Protein AF-A0A0K2XN91-F1 (afdb_monomer)

Solvent-accessible surface area (backbone atoms only — not comparable to full-atom values): 5192 Å² total; per-residue (Å²): 133,63,64,68,62,37,51,51,42,26,52,52,43,39,64,70,49,63,85,46,100,60,54,76,64,58,43,49,53,52,18,52,54,48,22,52,50,51,53,52,51,53,52,50,54,51,50,55,53,50,52,54,51,47,54,54,49,53,52,51,51,51,51,53,50,53,53,51,53,52,53,52,53,51,53,53,49,54,53,50,51,52,53,52,51,54,49,51,54,51,56,65,74,73,111

Sequence (95 aa):
MNFNRFIRNFLGLREALQTQNFSSKELNDLCMQGAIKYEKLYLQELQINLEQAKLSLENAQLKAKLEIDAINAKHQLEATEAQMLNTLIRCESTC

Structure (mmCIF, N/CA/C/O backbone):
data_AF-A0A0K2XN91-F1
#
_entry.id   AF-A0A0K2XN91-F1
#
loop_
_atom_site.group_PDB
_atom_site.id
_atom_site.type_symbol
_atom_site.label_atom_id
_atom_site.label_alt_id
_atom_site.label_comp_id
_atom_site.label_asym_id
_atom_site.label_entity_id
_atom_site.label_seq_id
_atom_site.pdbx_PDB_ins_code
_atom_site.Cartn_x
_atom_site.Cartn_y
_atom_site.Cartn_z
_atom_site.occupancy
_atom_site.B_iso_or_equiv
_atom_site.auth_seq_id
_atom_site.auth_comp_id
_atom_site.auth_asym_id
_atom_site.auth_atom_id
_atom_site.pdbx_PDB_model_num
ATOM 1 N N . MET A 1 1 ? -10.588 9.353 9.276 1.00 74.94 1 MET A N 1
ATOM 2 C CA . MET A 1 1 ? -11.287 8.341 10.093 1.00 74.94 1 MET A CA 1
ATOM 3 C C . MET A 1 1 ? -12.490 7.845 9.313 1.00 74.94 1 MET A C 1
ATOM 5 O O . MET A 1 1 ? -13.270 8.674 8.855 1.00 74.94 1 MET A O 1
ATOM 9 N N . ASN A 1 2 ? -12.618 6.535 9.094 1.00 92.19 2 ASN A N 1
ATOM 10 C CA . ASN A 1 2 ? -13.805 5.981 8.433 1.00 92.19 2 ASN A CA 1
ATOM 11 C C . ASN A 1 2 ? -14.884 5.688 9.486 1.00 92.19 2 ASN A C 1
ATOM 13 O O . ASN A 1 2 ? -14.755 4.740 10.260 1.00 92.19 2 ASN A O 1
ATOM 17 N N . PHE A 1 3 ? -15.945 6.497 9.504 1.00 93.38 3 PHE A N 1
ATOM 18 C CA . PHE A 1 3 ? -17.011 6.378 10.502 1.00 93.38 3 PHE A CA 1
ATOM 19 C C . PHE A 1 3 ? -17.751 5.037 10.441 1.00 93.38 3 PHE A C 1
ATOM 21 O O . PHE A 1 3 ? -18.063 4.482 11.487 1.00 93.38 3 PHE A O 1
ATOM 28 N N . ASN A 1 4 ? -17.961 4.464 9.254 1.00 95.62 4 ASN A N 1
ATOM 29 C CA . ASN A 1 4 ? -18.650 3.178 9.118 1.00 95.62 4 ASN A CA 1
ATOM 30 C C . ASN A 1 4 ? -17.841 2.030 9.733 1.00 95.62 4 ASN A C 1
ATOM 32 O O . ASN A 1 4 ? -18.380 1.233 10.500 1.00 95.62 4 ASN A O 1
ATOM 36 N N . ARG A 1 5 ? -16.532 1.965 9.451 1.00 94.81 5 ARG A N 1
ATOM 37 C CA . ARG A 1 5 ? -15.638 0.975 10.075 1.00 94.81 5 ARG A CA 1
ATOM 38 C C . ARG A 1 5 ? -15.572 1.174 11.583 1.00 94.81 5 ARG A C 1
ATOM 40 O O . ARG A 1 5 ? -15.658 0.205 12.329 1.00 94.81 5 ARG A O 1
ATOM 47 N N . PHE A 1 6 ? -15.448 2.423 12.022 1.00 97.12 6 PHE A N 1
ATOM 48 C CA . PHE A 1 6 ? -15.409 2.747 13.439 1.00 97.12 6 PHE A CA 1
ATOM 49 C C . PHE A 1 6 ? -16.669 2.274 14.175 1.00 97.12 6 PHE A C 1
ATOM 51 O O . PHE A 1 6 ? -16.559 1.558 15.168 1.00 97.12 6 PHE A O 1
ATOM 58 N N . ILE A 1 7 ? -17.856 2.617 13.660 1.00 97.31 7 ILE A N 1
ATOM 59 C CA . ILE A 1 7 ? -19.145 2.210 14.234 1.00 97.31 7 ILE A CA 1
ATOM 60 C C . ILE A 1 7 ? -19.256 0.685 14.257 1.00 97.31 7 ILE A C 1
ATOM 62 O O . ILE A 1 7 ? -19.646 0.121 15.275 1.00 97.31 7 ILE A O 1
ATOM 66 N N . ARG A 1 8 ? -18.856 0.003 13.177 1.00 97.81 8 ARG A N 1
ATOM 67 C CA . ARG A 1 8 ? -18.868 -1.464 13.119 1.00 97.81 8 ARG A CA 1
ATOM 68 C C . ARG A 1 8 ? -17.983 -2.088 14.198 1.00 97.81 8 ARG A C 1
ATOM 70 O O . ARG A 1 8 ? -18.423 -3.008 14.878 1.00 97.81 8 ARG A O 1
ATOM 77 N N . ASN A 1 9 ? -16.772 -1.564 14.384 1.00 97.62 9 ASN A N 1
ATOM 78 C CA . ASN A 1 9 ? -15.850 -2.042 15.414 1.00 97.62 9 ASN A CA 1
ATOM 79 C C . ASN A 1 9 ? -16.386 -1.766 16.824 1.00 97.62 9 ASN A C 1
ATOM 81 O O . ASN A 1 9 ? -16.303 -2.634 17.686 1.00 97.62 9 ASN A O 1
ATOM 85 N N . PHE A 1 10 ? -16.969 -0.585 17.054 1.00 97.75 10 PHE A N 1
ATOM 86 C CA . PHE A 1 10 ? -17.592 -0.242 18.331 1.00 97.75 10 PHE A CA 1
ATOM 87 C C . PHE A 1 10 ? -18.749 -1.189 18.668 1.00 97.75 10 PHE A C 1
ATOM 89 O O . PHE A 1 10 ? -18.790 -1.738 19.767 1.00 97.75 10 PHE A O 1
ATOM 96 N N . LEU A 1 11 ? -19.673 -1.402 17.726 1.00 97.19 11 LEU A N 1
ATOM 97 C CA . LEU A 1 11 ? -20.830 -2.273 17.929 1.00 97.19 11 LEU A CA 1
ATOM 98 C C . LEU A 1 11 ? -20.413 -3.734 18.119 1.00 97.19 11 LEU A C 1
ATOM 100 O O . LEU A 1 11 ? -20.925 -4.377 19.027 1.00 97.19 11 LEU A O 1
ATOM 104 N N . GLY A 1 12 ? -19.446 -4.226 17.339 1.00 96.69 12 GLY A N 1
ATOM 105 C CA . GLY A 1 12 ? -18.930 -5.589 17.492 1.00 96.69 12 GLY A CA 1
ATOM 106 C C . GLY A 1 12 ? -18.235 -5.817 18.838 1.00 96.69 12 GLY A C 1
ATOM 107 O O . GLY A 1 12 ? -18.458 -6.837 19.483 1.00 96.69 12 GLY A O 1
ATOM 108 N N . LEU A 1 13 ? -17.444 -4.847 19.313 1.00 96.88 13 LEU A N 1
ATOM 109 C CA . LEU A 1 13 ? -16.857 -4.898 20.657 1.00 96.88 13 LEU A CA 1
ATOM 110 C C . LEU A 1 13 ? -17.934 -4.895 21.739 1.00 96.88 13 LEU A C 1
ATOM 112 O O . LEU A 1 13 ? -17.840 -5.651 22.703 1.00 96.88 13 LEU A O 1
ATOM 116 N N . ARG A 1 14 ? -18.963 -4.061 21.572 1.00 96.19 14 ARG A N 1
ATOM 117 C CA . ARG A 1 14 ? -20.062 -3.974 22.527 1.00 96.19 14 ARG A CA 1
ATOM 118 C C . ARG A 1 14 ? -20.827 -5.284 22.600 1.00 96.19 14 ARG A C 1
ATOM 120 O O . ARG A 1 14 ? -21.055 -5.761 23.701 1.00 96.19 14 ARG A O 1
ATOM 127 N N . GLU A 1 15 ? -21.159 -5.877 21.460 1.00 95.38 15 GLU A N 1
ATOM 128 C CA . GLU A 1 15 ? -21.812 -7.185 21.382 1.00 95.38 15 GLU A CA 1
ATOM 129 C C . GLU A 1 15 ? -20.974 -8.276 22.068 1.00 95.38 15 GLU A C 1
ATOM 131 O O . GLU A 1 15 ? -21.497 -9.030 22.886 1.00 95.38 15 GLU A O 1
ATOM 136 N N . ALA A 1 16 ? -19.660 -8.303 21.825 1.00 93.75 16 ALA A N 1
ATOM 137 C CA . ALA A 1 16 ? -18.757 -9.288 22.419 1.00 93.75 16 ALA A CA 1
ATOM 138 C C . ALA A 1 16 ? -18.548 -9.112 23.936 1.00 93.75 16 ALA A C 1
ATOM 140 O O . ALA A 1 16 ? -18.325 -10.089 24.649 1.00 93.75 16 ALA A O 1
ATOM 141 N N . LEU A 1 17 ? -18.584 -7.875 24.440 1.00 93.00 17 LEU A N 1
ATOM 142 C CA . LEU A 1 17 ? -18.327 -7.559 25.850 1.00 93.00 17 LEU A CA 1
ATOM 143 C C . LEU A 1 17 ? -19.602 -7.456 26.695 1.00 93.00 17 LEU A C 1
ATOM 145 O O . LEU A 1 17 ? -19.516 -7.487 27.920 1.00 93.00 17 LEU A O 1
ATOM 149 N N . GLN A 1 18 ? -20.780 -7.364 26.075 1.00 87.25 18 GLN A N 1
ATOM 150 C CA . GLN A 1 18 ? -22.063 -7.222 26.772 1.00 87.25 18 GLN A CA 1
ATOM 151 C C . GLN A 1 18 ?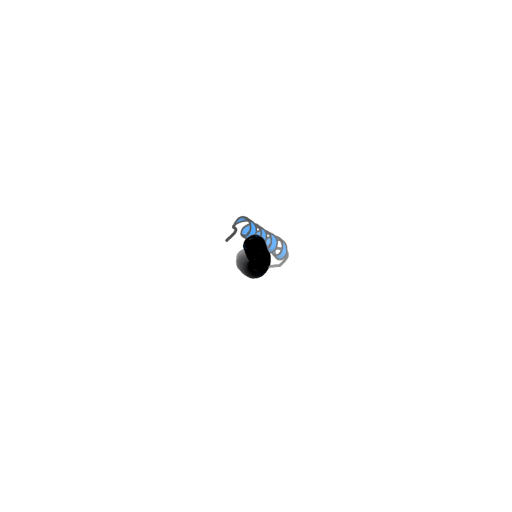 -22.429 -8.445 27.631 1.00 87.25 18 GLN A C 1
ATOM 153 O O . GLN A 1 18 ? -23.247 -8.325 28.538 1.00 87.25 18 GLN A O 1
ATOM 158 N N . THR A 1 19 ? -21.816 -9.608 27.395 1.00 81.00 19 THR A N 1
ATOM 159 C CA . THR A 1 19 ? -21.992 -10.803 28.241 1.00 81.00 19 THR A CA 1
ATOM 160 C C . THR A 1 19 ? -21.218 -10.733 29.557 1.00 81.00 19 THR A C 1
ATOM 162 O O . THR A 1 19 ? -21.344 -11.626 30.392 1.00 81.00 19 THR A O 1
ATOM 165 N N . GLN A 1 20 ? -20.388 -9.708 29.743 1.00 77.56 20 GLN A N 1
ATOM 166 C CA . GLN A 1 20 ? -19.650 -9.476 30.975 1.00 77.56 20 GLN A CA 1
ATOM 167 C C . GLN A 1 20 ? -20.406 -8.468 31.851 1.00 77.56 20 GLN A C 1
ATOM 169 O O . GLN A 1 20 ? -21.056 -7.561 31.337 1.00 77.56 20 GLN A O 1
ATOM 174 N N . ASN A 1 21 ? -20.317 -8.617 33.177 1.00 88.25 21 ASN A N 1
ATOM 175 C CA . ASN A 1 21 ? -21.018 -7.790 34.174 1.00 88.25 21 ASN A CA 1
ATOM 176 C C . ASN A 1 21 ? -20.454 -6.351 34.282 1.00 88.25 21 ASN A C 1
ATOM 178 O O . ASN A 1 21 ? -20.162 -5.873 35.376 1.00 88.25 21 ASN A O 1
ATOM 182 N N . PHE A 1 22 ? -20.272 -5.659 33.159 1.00 91.19 22 PHE A N 1
ATOM 183 C CA . PHE A 1 22 ? -19.899 -4.248 33.118 1.00 91.19 22 PHE A CA 1
ATOM 184 C C . PHE A 1 22 ? -21.130 -3.357 33.272 1.00 91.19 22 PHE A C 1
ATOM 186 O O . PHE A 1 22 ? -22.212 -3.666 32.766 1.00 91.19 22 PHE A O 1
ATOM 193 N N . SER A 1 23 ? -20.961 -2.190 33.893 1.00 93.62 23 SER A N 1
ATOM 194 C CA . SER A 1 23 ? -21.962 -1.133 33.763 1.00 93.62 23 SER A CA 1
ATOM 195 C C . SER A 1 23 ? -22.003 -0.601 32.323 1.00 93.62 23 SER A C 1
ATOM 197 O O . SER A 1 23 ? -21.010 -0.632 31.593 1.00 93.62 23 SER A O 1
ATOM 199 N N . SER A 1 24 ? -23.139 -0.030 31.908 1.00 92.94 24 SER A N 1
ATOM 200 C CA . SER A 1 24 ? -23.290 0.558 30.566 1.00 92.94 24 SER A CA 1
ATOM 201 C C . SER A 1 24 ? -22.230 1.615 30.244 1.00 92.94 24 SER A C 1
ATOM 203 O O . SER A 1 24 ? -21.840 1.764 29.087 1.00 92.94 24 SER A O 1
ATOM 205 N N . LYS A 1 25 ? -21.771 2.361 31.256 1.00 95.62 25 LYS A N 1
ATOM 206 C CA . LYS A 1 25 ? -20.730 3.377 31.092 1.00 95.62 25 LYS A CA 1
ATOM 207 C C . LYS A 1 25 ? -19.377 2.726 30.806 1.00 95.62 25 LYS A C 1
ATOM 209 O O . LYS A 1 25 ? -18.765 3.047 29.794 1.00 95.62 25 LYS A O 1
ATOM 214 N N . GLU A 1 26 ? -18.962 1.774 31.640 1.00 95.44 26 GLU A N 1
ATOM 215 C CA . GLU A 1 26 ? -17.691 1.055 31.474 1.00 95.44 26 GLU A CA 1
ATOM 216 C C . GLU A 1 26 ? -17.636 0.309 30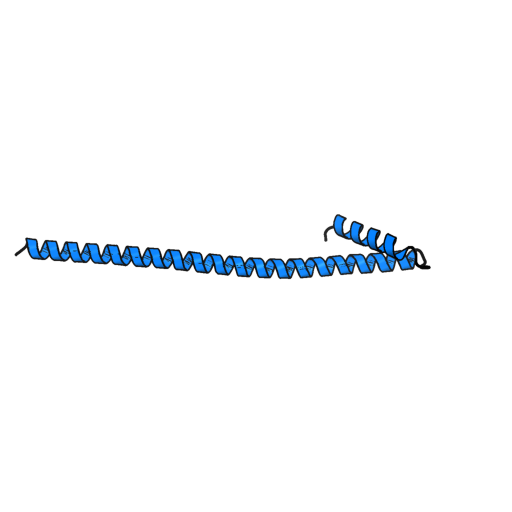.141 1.00 95.44 26 GLU A C 1
ATOM 218 O O . GLU A 1 26 ? -16.634 0.381 29.432 1.00 95.44 26 GLU A O 1
ATOM 223 N N . LEU A 1 27 ? -18.739 -0.345 29.760 1.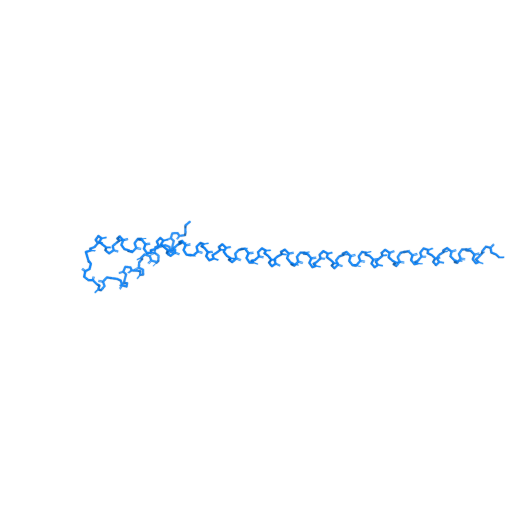00 96.06 27 LEU A N 1
ATOM 224 C CA . LEU A 1 27 ? -18.852 -1.035 28.481 1.00 96.06 27 LEU A CA 1
ATOM 225 C C . LEU A 1 27 ? -18.648 -0.068 27.307 1.00 96.06 27 LEU A C 1
ATOM 227 O O . LEU A 1 27 ? -17.856 -0.349 26.408 1.00 96.06 27 LEU A O 1
ATOM 231 N N . ASN A 1 28 ? -19.324 1.084 27.316 1.00 96.00 28 ASN A N 1
ATOM 232 C CA . ASN A 1 28 ? -19.183 2.083 26.257 1.00 96.00 28 ASN A CA 1
ATOM 233 C C . ASN A 1 28 ? -17.768 2.662 26.192 1.00 96.00 28 ASN A C 1
ATOM 235 O O . ASN A 1 28 ? -17.226 2.797 25.095 1.00 96.00 28 ASN A O 1
ATOM 239 N N . ASP A 1 29 ? -17.164 2.969 27.340 1.00 97.75 29 ASP A N 1
ATOM 240 C CA . ASP A 1 29 ? -15.813 3.522 27.409 1.00 97.75 29 ASP A CA 1
ATOM 241 C C . ASP A 1 29 ? -14.781 2.518 26.865 1.00 97.75 29 ASP A C 1
ATOM 243 O O . ASP A 1 29 ? -13.923 2.887 26.056 1.00 97.75 29 ASP A O 1
ATOM 247 N N . LEU A 1 30 ? -14.902 1.233 27.222 1.00 96.62 30 LEU A N 1
ATOM 248 C CA . LEU A 1 30 ? -14.056 0.157 26.693 1.00 96.62 30 LEU A CA 1
ATOM 249 C C . LEU A 1 30 ? -14.226 -0.015 25.180 1.00 96.62 30 LEU A C 1
ATOM 251 O O . LEU A 1 30 ? -13.233 -0.071 24.449 1.00 96.62 30 LEU A O 1
ATOM 255 N N . CYS A 1 31 ? -15.467 -0.050 24.690 1.00 97.38 31 CYS A N 1
ATOM 256 C CA . CYS A 1 31 ? -15.751 -0.208 23.262 1.00 97.38 31 CYS A CA 1
ATOM 257 C C . CYS A 1 31 ? -15.251 0.989 22.447 1.00 97.38 31 CYS A C 1
ATOM 259 O O . CYS A 1 31 ? -14.686 0.809 21.369 1.00 97.38 31 CYS A O 1
ATOM 261 N N . MET A 1 32 ? -15.399 2.207 22.977 1.00 97.62 32 MET A N 1
ATOM 262 C CA . MET A 1 32 ? -14.891 3.438 22.371 1.00 97.62 32 MET A CA 1
ATOM 263 C C . MET A 1 32 ? -13.366 3.384 22.242 1.00 97.62 32 MET A C 1
ATOM 265 O O . MET A 1 32 ? -12.821 3.576 21.154 1.00 97.62 32 MET A O 1
ATOM 269 N N . GLN A 1 33 ? -12.665 3.053 23.330 1.00 97.31 33 GLN A N 1
ATOM 270 C CA . GLN A 1 33 ? -11.208 2.928 23.321 1.00 97.31 33 GLN A CA 1
ATOM 271 C C . GLN A 1 33 ? -10.727 1.822 22.373 1.00 97.31 33 GLN A C 1
ATOM 273 O O . GLN A 1 33 ? -9.756 2.022 21.640 1.00 97.31 33 GLN A O 1
ATOM 278 N N . GLY A 1 34 ? -11.407 0.674 22.356 1.00 97.31 34 GLY A N 1
ATOM 279 C CA . GLY A 1 34 ? -11.093 -0.433 21.455 1.00 97.31 34 GLY A CA 1
ATOM 280 C C . GLY A 1 34 ? -11.284 -0.059 19.985 1.00 97.31 34 GLY A C 1
ATOM 281 O O . GLY A 1 34 ? -10.377 -0.260 19.178 1.00 97.31 34 GLY A O 1
ATOM 282 N N . ALA A 1 35 ? -12.405 0.574 19.635 1.00 97.75 35 ALA A N 1
ATOM 283 C CA . ALA A 1 35 ? -12.670 1.027 18.272 1.00 97.75 35 ALA A CA 1
ATOM 284 C C . ALA A 1 35 ? -11.644 2.074 17.797 1.00 97.75 35 ALA A C 1
ATOM 286 O O . ALA A 1 35 ? -11.186 2.010 16.654 1.00 97.75 35 ALA A O 1
ATOM 287 N N . ILE A 1 36 ? -11.212 2.988 18.679 1.00 97.25 36 ILE A N 1
ATOM 288 C CA . ILE A 1 36 ? -10.133 3.947 18.384 1.00 97.25 36 ILE A CA 1
ATOM 289 C C . ILE A 1 36 ? -8.804 3.218 18.144 1.00 97.25 36 ILE A C 1
ATOM 291 O O . ILE A 1 36 ? -8.073 3.567 17.215 1.00 97.25 36 ILE A O 1
ATOM 295 N N . LYS A 1 37 ? -8.470 2.204 18.955 1.00 97.00 37 LYS A N 1
ATOM 296 C CA . LYS A 1 37 ? -7.249 1.402 18.766 1.00 97.00 37 LYS A CA 1
ATOM 297 C C . LYS A 1 37 ? -7.267 0.651 17.435 1.00 97.00 37 LYS A C 1
ATOM 299 O O . LYS A 1 37 ? -6.264 0.691 16.729 1.00 97.00 37 LYS A O 1
ATOM 304 N N . TYR A 1 38 ? -8.394 0.049 17.057 1.00 96.75 38 TYR A N 1
ATOM 305 C CA . TYR A 1 38 ? -8.528 -0.591 15.747 1.00 96.75 38 TYR A CA 1
ATOM 306 C C . TYR A 1 38 ? -8.343 0.393 14.593 1.00 96.75 38 TYR A C 1
ATOM 308 O O . TYR A 1 38 ? -7.681 0.060 13.616 1.00 96.75 38 TYR A O 1
ATOM 316 N N . GLU A 1 39 ? -8.873 1.613 14.702 1.00 95.44 39 GLU A N 1
ATOM 317 C CA . GLU A 1 39 ? -8.658 2.633 13.671 1.00 95.44 39 GLU A CA 1
ATOM 318 C C . GLU A 1 39 ? -7.177 3.019 13.557 1.00 95.44 39 GLU A C 1
ATOM 320 O O . GLU A 1 39 ? -6.667 3.163 12.448 1.00 95.44 39 GLU A O 1
ATOM 325 N N . LYS A 1 40 ? -6.464 3.140 14.685 1.00 95.62 40 LYS A N 1
ATOM 326 C CA . LYS A 1 40 ? -5.017 3.403 14.683 1.00 95.62 40 LYS A CA 1
ATOM 327 C C . LYS A 1 40 ? -4.231 2.272 14.019 1.00 95.62 40 LYS A C 1
ATOM 329 O O . LYS A 1 40 ? -3.380 2.564 13.187 1.00 95.62 40 LYS A O 1
ATOM 334 N N . LEU A 1 41 ? -4.541 1.017 14.349 1.00 96.69 41 LEU A N 1
ATOM 335 C CA . LEU A 1 41 ? -3.903 -0.154 13.737 1.00 96.69 41 LEU A CA 1
ATOM 336 C C . LEU A 1 41 ? -4.152 -0.201 12.228 1.00 96.69 41 LEU A C 1
ATOM 338 O O . LEU A 1 41 ? -3.207 -0.317 11.456 1.00 96.69 41 LEU A O 1
ATOM 342 N N . TYR A 1 42 ? -5.399 0.006 11.800 1.00 96.06 42 TYR A N 1
ATOM 343 C CA . TYR A 1 42 ? -5.742 0.057 10.380 1.00 96.06 42 TYR A CA 1
ATOM 344 C C . TYR A 1 42 ? -4.943 1.134 9.630 1.00 96.06 42 TYR A C 1
ATOM 346 O O . TYR A 1 42 ? -4.464 0.901 8.523 1.00 96.06 42 TYR A O 1
ATOM 354 N N . LEU A 1 43 ? -4.786 2.326 10.217 1.00 95.62 43 LEU A N 1
ATOM 355 C CA . LEU A 1 43 ? -3.998 3.397 9.601 1.00 95.62 43 LEU A CA 1
ATOM 356 C C . LEU A 1 43 ? -2.508 3.045 9.515 1.00 95.62 43 LEU A C 1
ATOM 358 O O . LEU A 1 43 ? -1.882 3.365 8.508 1.00 95.62 43 LEU A O 1
ATOM 362 N N . GLN A 1 44 ? -1.957 2.374 10.529 1.00 96.81 44 GLN A N 1
ATOM 363 C CA . GLN A 1 44 ? -0.571 1.900 10.517 1.00 96.81 44 GLN A CA 1
ATOM 364 C C . GLN A 1 44 ? -0.343 0.857 9.418 1.00 96.81 44 GLN A C 1
ATOM 366 O O . GLN A 1 44 ? 0.588 0.997 8.629 1.00 96.81 44 GLN A O 1
ATOM 371 N N . GLU A 1 45 ? -1.218 -0.143 9.309 1.00 96.62 45 GLU A N 1
ATOM 372 C CA . GLU A 1 45 ? -1.157 -1.151 8.244 1.00 96.62 45 GLU A CA 1
ATOM 373 C C . GLU A 1 45 ? -1.259 -0.509 6.857 1.00 96.62 45 GLU A C 1
ATOM 375 O O . GLU A 1 45 ? -0.499 -0.838 5.947 1.00 96.62 45 GLU A O 1
ATOM 380 N N . LEU A 1 46 ? -2.169 0.455 6.691 1.00 96.50 46 LEU A N 1
ATOM 381 C CA . LEU A 1 46 ? -2.350 1.152 5.422 1.00 96.50 46 LEU A CA 1
ATOM 382 C C . LEU A 1 46 ? -1.122 1.993 5.051 1.00 96.50 46 LEU A C 1
ATOM 384 O O . LEU A 1 46 ? -0.762 2.050 3.877 1.00 96.50 46 LEU A O 1
ATOM 388 N N . GLN A 1 47 ? -0.457 2.600 6.035 1.00 97.00 47 GLN A N 1
ATOM 389 C CA . GLN A 1 47 ? 0.796 3.322 5.8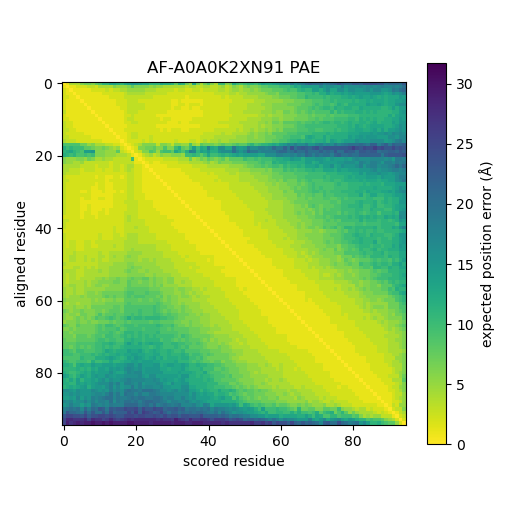28 1.00 97.00 47 GLN A CA 1
ATOM 390 C C . GLN A 1 47 ? 1.922 2.382 5.376 1.00 97.00 47 GLN A C 1
ATOM 392 O O . GLN A 1 47 ? 2.585 2.687 4.387 1.00 97.00 47 GLN A O 1
ATOM 397 N N . ILE A 1 48 ? 2.082 1.230 6.036 1.00 97.12 48 ILE A N 1
ATOM 398 C CA . ILE A 1 48 ? 3.072 0.206 5.659 1.00 97.12 48 ILE A CA 1
ATOM 399 C C . ILE A 1 48 ? 2.820 -0.281 4.226 1.00 97.12 48 ILE A C 1
ATOM 401 O O . ILE A 1 48 ? 3.731 -0.312 3.399 1.00 97.12 48 ILE A O 1
ATOM 405 N N . ASN A 1 49 ? 1.568 -0.601 3.895 1.00 97.00 49 ASN A N 1
ATOM 406 C CA . ASN A 1 49 ? 1.200 -1.072 2.559 1.00 97.00 49 ASN A CA 1
ATOM 407 C C . ASN A 1 49 ? 1.451 -0.009 1.481 1.00 97.00 49 ASN A C 1
ATOM 409 O O . ASN A 1 49 ? 1.888 -0.330 0.375 1.00 97.00 49 ASN A O 1
ATOM 413 N N . LEU A 1 50 ? 1.190 1.261 1.796 1.00 97.31 50 LEU A N 1
ATOM 414 C CA . LEU A 1 50 ? 1.440 2.374 0.888 1.00 97.31 50 LEU A CA 1
ATOM 415 C C . LEU A 1 50 ? 2.940 2.588 0.650 1.00 97.31 50 LEU A C 1
ATOM 417 O O . LEU A 1 50 ? 3.338 2.873 -0.478 1.00 97.31 50 LEU A O 1
ATOM 421 N N . GLU A 1 51 ? 3.772 2.428 1.677 1.00 97.12 51 GLU A N 1
ATOM 422 C CA . GLU A 1 51 ? 5.230 2.489 1.551 1.00 97.12 51 GLU A CA 1
ATOM 423 C C . GLU A 1 51 ? 5.767 1.341 0.684 1.00 97.12 51 GLU A C 1
ATOM 425 O O . GLU A 1 51 ? 6.522 1.578 -0.260 1.00 97.12 51 GLU A O 1
ATOM 430 N N . GLN A 1 52 ? 5.275 0.119 0.900 1.00 96.38 52 GLN A N 1
ATOM 431 C CA . GLN A 1 52 ? 5.637 -1.036 0.077 1.00 96.38 52 GLN A CA 1
ATOM 432 C C . GLN A 1 52 ? 5.222 -0.858 -1.394 1.00 96.38 52 GLN A C 1
ATOM 434 O O . GLN A 1 52 ? 5.983 -1.192 -2.307 1.00 96.38 52 GLN A O 1
ATOM 439 N N . ALA A 1 53 ? 4.028 -0.310 -1.642 1.00 97.25 53 ALA A N 1
ATOM 440 C CA . ALA A 1 53 ? 3.548 -0.029 -2.992 1.00 97.25 53 ALA A CA 1
ATOM 441 C C . ALA A 1 53 ? 4.396 1.043 -3.696 1.00 97.25 53 ALA A C 1
ATOM 443 O O . ALA A 1 53 ? 4.709 0.891 -4.878 1.00 97.25 53 ALA A O 1
ATOM 444 N N . LYS A 1 54 ? 4.813 2.095 -2.975 1.00 97.38 54 LYS A N 1
ATOM 445 C CA . LYS A 1 54 ? 5.727 3.121 -3.502 1.00 97.38 54 LYS A CA 1
ATOM 446 C C . LYS A 1 54 ? 7.071 2.526 -3.904 1.00 97.38 54 LYS A C 1
ATOM 448 O O . LYS A 1 54 ? 7.493 2.733 -5.036 1.00 97.38 54 LYS A O 1
ATOM 453 N N . LEU A 1 55 ? 7.680 1.719 -3.036 1.00 97.25 55 LEU A N 1
ATOM 454 C CA . LEU A 1 55 ? 8.952 1.057 -3.331 1.00 97.25 55 LEU A CA 1
ATOM 455 C C . LEU A 1 55 ? 8.847 0.153 -4.572 1.00 97.25 55 LEU A C 1
ATOM 457 O O . LEU A 1 55 ? 9.719 0.153 -5.440 1.00 97.25 55 LEU A O 1
ATOM 461 N N . SER A 1 56 ? 7.751 -0.603 -4.693 1.00 97.31 56 SER A N 1
ATOM 462 C CA . SER A 1 56 ? 7.503 -1.432 -5.876 1.00 97.31 56 SER A CA 1
ATOM 463 C C . SER A 1 56 ? 7.359 -0.599 -7.152 1.00 97.31 56 SER A C 1
ATOM 465 O O . SER A 1 56 ? 7.847 -1.010 -8.206 1.00 97.31 56 SER A O 1
ATOM 467 N N . LEU A 1 57 ? 6.685 0.551 -7.074 1.00 97.81 57 LEU A N 1
ATOM 468 C CA . LEU A 1 57 ? 6.500 1.449 -8.210 1.00 97.81 57 LEU A CA 1
ATOM 469 C C . LEU A 1 57 ? 7.823 2.090 -8.643 1.00 97.81 57 LEU A C 1
ATOM 471 O O . LEU A 1 57 ? 8.127 2.099 -9.834 1.00 97.81 57 LEU A O 1
ATOM 475 N N . GLU A 1 58 ? 8.624 2.571 -7.694 1.00 97.50 58 GLU A N 1
ATOM 476 C CA . GLU A 1 58 ? 9.947 3.152 -7.954 1.00 97.50 58 GLU A CA 1
ATOM 477 C C . GLU A 1 58 ? 10.881 2.139 -8.628 1.00 97.50 58 GLU A C 1
ATOM 479 O O . GLU A 1 58 ? 11.526 2.456 -9.628 1.00 97.50 58 GLU A O 1
ATOM 484 N N . ASN A 1 59 ? 10.882 0.887 -8.162 1.00 97.75 59 ASN A N 1
ATOM 485 C CA . ASN A 1 59 ? 11.653 -0.187 -8.791 1.00 97.75 59 ASN A CA 1
ATOM 486 C C . ASN A 1 59 ? 11.201 -0.470 -10.232 1.00 97.75 59 ASN A C 1
ATOM 488 O O . ASN A 1 59 ? 12.037 -0.646 -11.122 1.00 97.75 59 ASN A O 1
ATOM 492 N N . ALA A 1 60 ? 9.890 -0.497 -10.485 1.00 97.81 60 ALA A N 1
ATOM 493 C CA . ALA A 1 60 ? 9.358 -0.692 -11.832 1.00 97.81 60 ALA A CA 1
ATOM 494 C C . ALA A 1 60 ? 9.730 0.473 -12.766 1.00 97.81 60 ALA A C 1
ATOM 496 O O . ALA A 1 60 ? 10.128 0.242 -13.908 1.00 97.81 60 ALA A O 1
ATOM 497 N N . GLN A 1 61 ? 9.661 1.712 -12.271 1.00 98.00 61 GLN A N 1
ATOM 498 C CA . GLN A 1 61 ? 10.077 2.903 -13.014 1.00 98.00 61 GLN A CA 1
ATOM 499 C C . GLN A 1 61 ? 11.575 2.887 -13.331 1.00 98.00 61 GLN A C 1
ATOM 501 O O . GLN A 1 61 ? 11.959 3.184 -14.462 1.00 98.00 61 GLN A O 1
ATOM 506 N N . LEU A 1 62 ? 12.420 2.500 -12.370 1.00 98.25 62 LEU A N 1
ATOM 507 C CA . LEU A 1 62 ? 13.859 2.370 -12.584 1.00 98.25 62 LEU A CA 1
ATOM 508 C C . LEU A 1 62 ? 14.164 1.329 -13.666 1.00 98.25 62 LEU A C 1
ATOM 510 O O . LEU A 1 62 ? 14.944 1.603 -14.577 1.00 98.25 62 LEU A O 1
ATOM 514 N N . LYS A 1 63 ? 13.517 0.161 -13.602 1.00 98.25 63 LYS A N 1
ATOM 515 C CA . LYS A 1 63 ? 13.683 -0.890 -14.609 1.00 98.25 63 LYS A CA 1
ATOM 516 C C . LYS A 1 63 ? 13.271 -0.409 -16.003 1.00 98.25 63 LYS A C 1
ATOM 518 O O . LYS A 1 63 ? 14.042 -0.563 -16.943 1.00 98.25 63 LYS A O 1
ATOM 523 N N . ALA A 1 64 ? 12.105 0.226 -16.121 1.00 98.00 64 ALA A N 1
ATOM 524 C CA . ALA A 1 64 ? 11.631 0.772 -17.391 1.00 98.00 64 ALA A CA 1
ATOM 525 C C . ALA A 1 64 ? 12.590 1.835 -17.955 1.00 98.00 64 ALA A C 1
ATOM 527 O O . ALA A 1 64 ? 12.864 1.852 -19.153 1.00 98.00 64 ALA A O 1
ATOM 528 N N . LYS A 1 65 ? 13.148 2.695 -17.095 1.00 98.25 65 LYS A N 1
ATOM 529 C CA . LYS A 1 65 ? 14.146 3.689 -17.504 1.00 98.25 65 LYS A CA 1
ATOM 530 C C . LYS A 1 65 ? 15.406 3.029 -18.070 1.00 98.25 65 LYS A C 1
ATOM 532 O O . LYS A 1 65 ? 15.860 3.425 -19.136 1.00 98.25 65 LYS A O 1
ATOM 537 N N . LEU A 1 66 ? 15.931 2.004 -17.397 1.00 98.25 66 LEU A N 1
ATOM 538 C CA . LEU A 1 66 ? 17.103 1.264 -17.873 1.00 98.25 66 LEU A CA 1
ATOM 539 C C . LEU A 1 66 ? 16.849 0.578 -19.222 1.00 98.25 66 LEU A C 1
ATOM 541 O O . LEU A 1 66 ? 17.729 0.570 -20.078 1.00 98.25 66 LEU A O 1
ATOM 545 N N . GLU A 1 67 ? 15.650 0.029 -19.431 1.00 98.19 67 GLU A N 1
ATOM 546 C CA . GLU A 1 67 ? 15.260 -0.566 -20.715 1.00 98.19 67 GLU A CA 1
ATOM 547 C C . GLU A 1 67 ? 15.238 0.481 -21.840 1.00 98.19 67 GLU A C 1
ATOM 549 O O . GLU A 1 67 ? 15.776 0.234 -22.921 1.00 98.19 67 GLU A O 1
ATOM 554 N N . ILE A 1 68 ? 14.692 1.673 -21.578 1.00 98.31 68 ILE A N 1
ATOM 555 C CA . ILE A 1 68 ? 14.707 2.793 -22.530 1.00 98.31 68 ILE A CA 1
ATOM 556 C C . ILE A 1 68 ? 16.143 3.226 -22.843 1.00 98.31 68 ILE A C 1
ATOM 558 O O . ILE A 1 68 ? 16.497 3.381 -24.012 1.00 98.31 68 ILE A O 1
ATOM 562 N N . ASP A 1 69 ? 16.978 3.398 -21.818 1.00 98.31 69 ASP A N 1
ATOM 563 C CA . ASP A 1 69 ? 18.371 3.818 -21.982 1.00 98.31 69 ASP A CA 1
ATOM 564 C C . ASP A 1 69 ? 19.165 2.794 -22.815 1.00 98.31 69 ASP A C 1
ATOM 566 O O . ASP A 1 69 ? 19.928 3.176 -23.705 1.00 98.31 69 ASP A O 1
ATOM 570 N N . ALA A 1 70 ? 18.925 1.495 -22.605 1.00 98.25 70 ALA A N 1
ATOM 571 C CA . ALA A 1 70 ? 19.536 0.428 -23.394 1.00 98.25 70 ALA A CA 1
ATOM 572 C C . ALA A 1 70 ? 19.102 0.461 -24.871 1.00 98.25 70 ALA A C 1
ATOM 574 O O . ALA A 1 70 ? 19.943 0.331 -25.764 1.00 98.25 70 ALA A O 1
ATOM 575 N N . ILE A 1 71 ? 17.808 0.665 -25.145 1.00 98.19 71 ILE A N 1
ATOM 576 C CA . ILE A 1 71 ? 17.286 0.794 -26.516 1.00 98.19 71 ILE A CA 1
ATOM 577 C C . ILE A 1 71 ? 17.900 2.016 -27.209 1.00 98.19 71 ILE A C 1
ATOM 579 O O . ILE A 1 71 ? 18.359 1.917 -28.348 1.00 98.19 71 ILE A O 1
ATOM 583 N N . ASN A 1 72 ? 17.974 3.150 -26.512 1.00 98.00 72 ASN A N 1
ATOM 584 C CA . ASN A 1 72 ? 18.575 4.370 -27.045 1.00 98.00 72 ASN A CA 1
ATOM 585 C C . ASN A 1 72 ? 20.058 4.177 -27.380 1.00 98.00 72 ASN A C 1
ATOM 587 O O . ASN A 1 72 ? 20.494 4.571 -28.462 1.00 98.00 72 ASN A O 1
ATOM 591 N N . ALA A 1 73 ? 20.824 3.538 -26.490 1.00 98.06 73 ALA A N 1
ATOM 592 C CA . ALA A 1 73 ? 22.231 3.229 -26.737 1.00 98.06 73 ALA A CA 1
ATOM 593 C C . ALA A 1 73 ? 22.405 2.320 -27.964 1.00 98.06 73 ALA A C 1
ATOM 595 O O . ALA A 1 73 ? 23.287 2.558 -28.790 1.00 98.06 73 ALA A O 1
ATOM 596 N N . LYS A 1 74 ? 21.525 1.323 -28.131 1.00 97.94 74 LYS A N 1
ATOM 597 C CA . LYS A 1 74 ? 21.526 0.450 -29.310 1.00 97.94 74 LYS A CA 1
ATOM 598 C C . LYS A 1 74 ? 21.275 1.236 -30.601 1.00 97.94 74 LYS A C 1
ATOM 600 O O . LYS A 1 74 ? 22.034 1.090 -31.551 1.00 97.94 74 LYS A O 1
ATOM 605 N N . HIS A 1 75 ? 20.265 2.105 -30.624 1.00 97.75 75 HIS A N 1
ATOM 606 C CA . HIS A 1 75 ? 19.975 2.934 -31.800 1.00 97.75 75 HIS A CA 1
ATOM 607 C C . HIS A 1 75 ? 21.127 3.895 -32.134 1.00 97.75 75 HIS A C 1
ATOM 609 O O . HIS A 1 75 ? 21.428 4.119 -33.304 1.00 97.75 75 HIS A O 1
ATOM 615 N N . GLN A 1 76 ? 21.795 4.458 -31.121 1.00 97.81 76 GLN A N 1
ATOM 616 C CA . GLN A 1 76 ? 22.976 5.302 -31.330 1.00 97.81 76 GLN A CA 1
ATOM 617 C C . GLN A 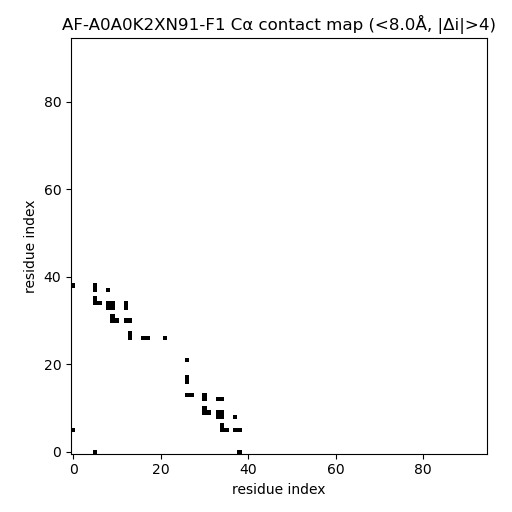1 76 ? 24.141 4.519 -31.942 1.00 97.81 76 GLN A C 1
ATOM 619 O O . GLN A 1 76 ? 24.820 5.036 -32.834 1.00 97.81 76 GLN A O 1
ATOM 624 N N . LEU A 1 77 ? 24.359 3.277 -31.501 1.00 97.81 77 LEU A N 1
ATOM 625 C CA . LEU A 1 77 ? 25.375 2.401 -32.076 1.00 97.81 77 LEU A CA 1
ATOM 626 C C . LEU A 1 77 ? 25.063 2.091 -33.545 1.00 97.81 77 LEU A C 1
ATOM 628 O O . LEU A 1 77 ? 25.910 2.334 -34.399 1.00 97.81 77 LEU A O 1
ATOM 632 N N . GLU A 1 78 ? 23.835 1.664 -33.850 1.00 97.12 78 GLU A N 1
ATOM 633 C CA . GLU A 1 78 ? 23.387 1.374 -35.222 1.00 97.12 78 GLU A CA 1
ATOM 634 C C . GLU A 1 78 ? 23.529 2.602 -36.144 1.00 97.12 78 GLU A C 1
ATOM 636 O O . GLU A 1 78 ? 24.007 2.496 -37.275 1.00 97.12 78 GLU A O 1
ATOM 641 N N . ALA A 1 79 ? 23.180 3.798 -35.655 1.00 97.19 79 ALA A N 1
ATOM 642 C CA . ALA A 1 79 ? 23.368 5.042 -36.401 1.00 97.19 79 ALA A CA 1
ATOM 643 C C . ALA A 1 79 ? 24.853 5.344 -36.670 1.00 97.19 79 ALA A C 1
ATOM 645 O O . ALA A 1 79 ? 25.209 5.776 -37.770 1.00 97.19 79 ALA A O 1
ATOM 646 N N . THR A 1 80 ? 25.719 5.099 -35.684 1.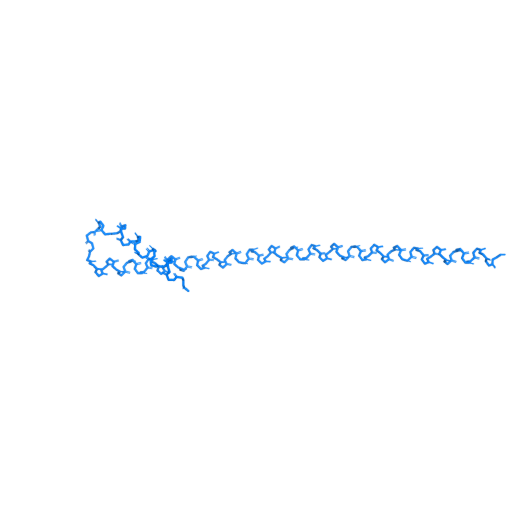00 97.25 80 THR A N 1
ATOM 647 C CA . THR A 1 80 ? 27.172 5.286 -35.814 1.00 97.25 80 THR A CA 1
ATOM 648 C C . THR A 1 80 ? 27.762 4.307 -36.830 1.00 97.25 80 THR A C 1
ATOM 650 O O . THR A 1 80 ? 28.535 4.708 -37.701 1.00 97.25 80 THR A O 1
ATOM 653 N N . GLU A 1 81 ? 27.358 3.036 -36.776 1.00 97.44 81 GLU A N 1
ATOM 654 C CA . GLU A 1 81 ? 27.759 2.008 -37.741 1.00 97.44 81 GLU A CA 1
ATOM 655 C C . GLU A 1 81 ? 27.343 2.380 -39.169 1.00 97.44 81 GLU A C 1
ATOM 657 O O . GLU A 1 81 ? 28.172 2.352 -40.082 1.00 97.44 81 GLU A O 1
ATOM 662 N N . ALA A 1 82 ? 26.097 2.819 -39.366 1.00 96.75 82 ALA A N 1
ATOM 663 C CA . ALA A 1 82 ? 25.610 3.264 -40.669 1.00 96.75 82 ALA A CA 1
ATOM 664 C C . ALA A 1 82 ? 26.403 4.468 -41.212 1.00 96.75 82 ALA A C 1
ATOM 666 O O . ALA A 1 82 ? 26.738 4.516 -42.398 1.00 96.75 82 ALA A O 1
ATOM 667 N N . GLN A 1 83 ? 26.742 5.440 -40.358 1.00 96.56 83 GLN A N 1
ATOM 668 C CA . GLN A 1 83 ? 27.577 6.583 -40.746 1.00 96.56 83 GLN A CA 1
ATOM 669 C C . GLN A 1 83 ? 28.995 6.161 -41.154 1.00 96.56 83 GLN A C 1
ATOM 671 O O . GLN A 1 83 ? 29.519 6.667 -42.152 1.00 96.56 83 GLN A O 1
ATOM 676 N N . MET A 1 84 ? 29.607 5.222 -40.426 1.00 96.06 84 MET A N 1
ATOM 677 C CA . MET A 1 84 ? 30.919 4.676 -40.786 1.00 96.06 84 MET A CA 1
ATOM 678 C C . MET A 1 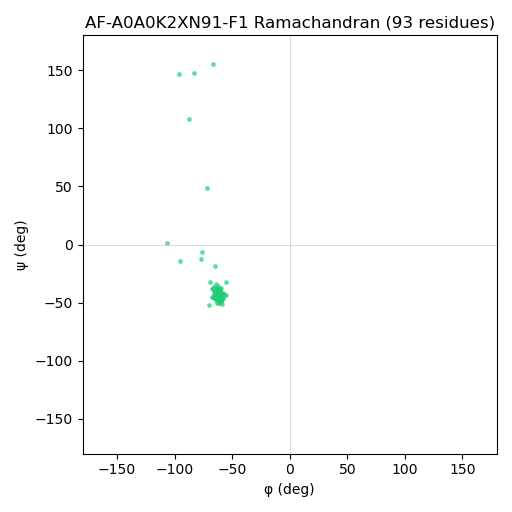84 ? 30.875 3.950 -42.132 1.00 96.06 84 MET A C 1
ATOM 680 O O . MET A 1 84 ? 31.701 4.239 -42.997 1.00 96.06 84 MET A O 1
ATOM 684 N N . LEU A 1 85 ? 29.888 3.074 -42.347 1.00 96.00 85 LEU A N 1
ATOM 685 C CA . LEU A 1 85 ? 29.708 2.360 -43.615 1.00 96.00 85 LEU A CA 1
ATOM 686 C C . LEU A 1 85 ? 29.536 3.329 -44.791 1.00 96.00 85 LEU A C 1
ATOM 688 O O . LEU A 1 85 ? 30.224 3.198 -45.800 1.00 96.00 85 LEU A O 1
ATOM 692 N N . ASN A 1 86 ? 28.691 4.353 -44.638 1.00 94.75 86 ASN A N 1
ATOM 693 C CA . ASN A 1 86 ? 28.516 5.391 -45.657 1.00 94.75 86 ASN A CA 1
ATOM 694 C C . ASN A 1 86 ? 29.826 6.132 -45.965 1.00 94.75 86 ASN A C 1
ATOM 696 O O . ASN A 1 86 ? 30.096 6.468 -47.118 1.00 94.75 86 ASN A O 1
ATOM 700 N N . THR A 1 87 ? 30.649 6.381 -44.943 1.00 95.50 87 THR A N 1
ATOM 701 C CA . THR A 1 87 ? 31.957 7.023 -45.116 1.00 95.50 87 THR A CA 1
ATOM 702 C C . THR A 1 87 ? 32.916 6.125 -45.896 1.00 95.50 87 THR A C 1
ATOM 704 O O . THR A 1 87 ? 33.551 6.605 -46.832 1.00 95.50 87 THR A O 1
ATOM 707 N N . LEU A 1 88 ? 32.983 4.830 -45.565 1.00 94.69 88 LEU A N 1
ATOM 708 C CA . LEU A 1 88 ? 33.817 3.854 -46.276 1.00 94.69 88 LEU A CA 1
ATOM 709 C C . LEU A 1 88 ? 33.416 3.730 -47.749 1.00 94.69 88 LEU A C 1
ATOM 711 O O . LEU A 1 88 ? 34.272 3.885 -48.614 1.00 94.69 88 LEU A O 1
ATOM 715 N N . ILE A 1 89 ? 32.119 3.562 -48.033 1.00 93.56 89 ILE A N 1
ATOM 716 C CA . ILE A 1 89 ? 31.590 3.502 -49.407 1.00 93.56 89 ILE A CA 1
ATOM 717 C C . ILE A 1 89 ? 31.993 4.752 -50.192 1.00 93.56 89 ILE A C 1
ATOM 719 O O . ILE A 1 89 ? 32.413 4.660 -51.347 1.00 93.56 89 ILE A O 1
ATOM 723 N N . ARG A 1 90 ? 31.885 5.936 -49.571 1.00 88.06 90 ARG A N 1
ATOM 724 C CA . ARG A 1 90 ? 32.261 7.189 -50.229 1.00 88.06 90 ARG A CA 1
ATOM 725 C C . ARG A 1 90 ? 33.753 7.232 -50.543 1.00 88.06 90 ARG A C 1
ATOM 727 O O . ARG A 1 90 ? 34.093 7.636 -51.646 1.00 88.06 90 ARG A O 1
ATOM 734 N N . CYS A 1 91 ? 34.610 6.811 -49.613 1.00 90.31 91 CYS A N 1
ATOM 735 C CA . CYS A 1 91 ? 36.054 6.734 -49.834 1.00 90.31 91 CYS A CA 1
ATOM 736 C C . CYS A 1 91 ? 36.406 5.768 -50.975 1.00 90.31 91 CYS A C 1
ATOM 738 O O . CYS A 1 91 ? 37.178 6.146 -51.853 1.00 90.31 91 CYS A O 1
ATOM 740 N N . GLU A 1 92 ? 35.804 4.574 -51.003 1.00 80.06 92 GLU A N 1
ATOM 741 C CA . GLU A 1 92 ? 36.003 3.586 -52.076 1.00 80.06 92 GLU A CA 1
ATOM 742 C C . GLU A 1 92 ? 35.507 4.083 -53.439 1.00 80.06 92 GLU A C 1
ATOM 744 O O . GLU A 1 92 ? 36.121 3.787 -54.456 1.00 80.06 92 GLU A O 1
ATOM 749 N N . SER A 1 93 ? 34.435 4.878 -53.470 1.00 80.69 93 SER A N 1
ATOM 750 C CA . SER A 1 93 ? 33.868 5.423 -54.715 1.00 80.69 93 SER A CA 1
ATOM 751 C C . SER A 1 93 ? 34.661 6.602 -55.300 1.00 80.69 93 SER A C 1
ATOM 753 O O . SER A 1 93 ? 34.377 7.027 -56.418 1.00 80.69 93 SER A O 1
ATOM 755 N N . THR A 1 94 ? 35.594 7.186 -54.541 1.00 68.19 94 THR A N 1
ATOM 756 C CA . THR A 1 94 ? 36.396 8.360 -54.951 1.00 68.19 94 THR A CA 1
ATOM 757 C C . THR A 1 94 ? 37.858 8.046 -55.300 1.00 68.19 94 THR A C 1
ATOM 759 O O . THR A 1 94 ? 38.595 8.977 -55.628 1.00 68.19 94 THR A O 1
ATOM 762 N N . CYS A 1 95 ? 38.267 6.775 -55.243 1.00 49.31 95 CYS A N 1
ATOM 763 C CA . CYS A 1 95 ? 39.533 6.259 -55.787 1.00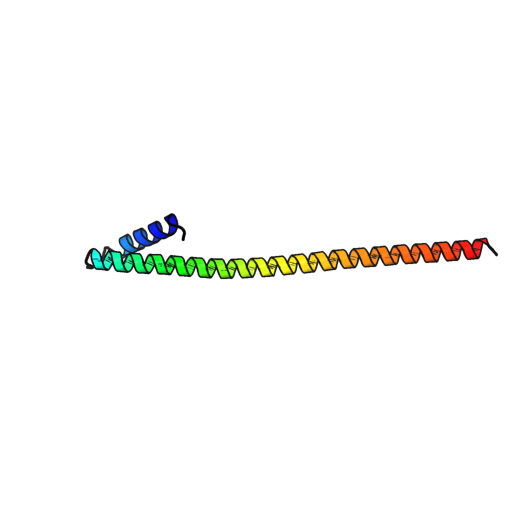 49.31 95 CYS A CA 1
ATOM 764 C C . CYS A 1 95 ? 39.315 5.663 -57.183 1.00 49.31 95 CYS A C 1
ATOM 766 O O . CYS A 1 95 ? 40.268 5.736 -57.990 1.00 49.31 95 CYS A O 1
#

Radius of gyration: 33.0 Å; Cα contacts (8 Å, |Δi|>4): 24; chains: 1; bounding box: 63×19×90 Å

pLDDT: mean 94.57, std 7.04, range [49.31, 98.31]

Foldseek 3Di:
DDVVQLVVQLVVQLVVCVVDPDDPVRSNVVSNVRSVVVVVVVVVVVVVVVVVVVVVVVVVVVVVVVVVVVVVVVVVVVVVVVVVVVVVVVVVVVD

Secondary structure (DSSP, 8-state):
--HHHHHHHHHHHHHHHTTS---HHHHHHHHHHHHHHHHHHHHHHHHHHHHHHHHHHHHHHHHHHHHHHHHHHHHHHHHHHHHHHHHHHHHHHT-

Organism: Helicobacter heilmannii (NCBI:txid35817)

M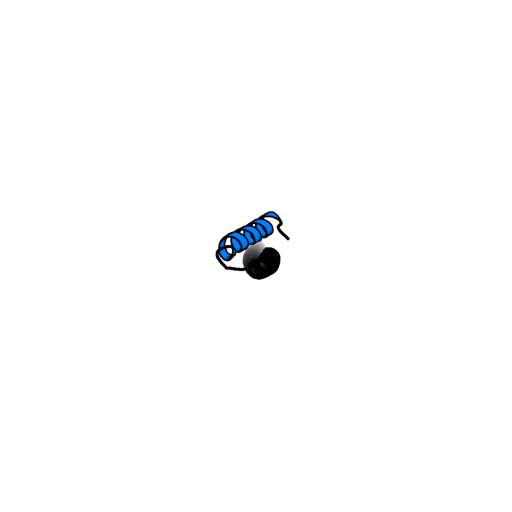ean predicted aligned error: 6.85 Å